Protein AF-A0A7S3C2Z6-F1 (afdb_monomer_lite)

Foldseek 3Di:
DDDDPDPDDPDDDDDPPPPPPDPPDPCNVVVVVVVLVVCQVPCCVPHAPNCCSVPPPVPPPPDDDPPLFADPDAAELVRQADLVVLHGDAALSYPDPNRRDPVRRVVRVVVSVVVSVVSVD

Radius of gyration: 22.32 Å; chains: 1; bounding box: 48×60×51 Å

Structure (mmCIF, N/CA/C/O backbone):
data_AF-A0A7S3C2Z6-F1
#
_entry.id   AF-A0A7S3C2Z6-F1
#
loop_
_atom_site.group_PDB
_atom_site.id
_atom_site.type_symbol
_atom_site.label_atom_id
_atom_site.label_alt_id
_atom_site.label_comp_id
_atom_site.label_asym_id
_atom_site.label_entity_id
_atom_site.label_seq_id
_atom_site.pdbx_PDB_ins_code
_atom_site.Cartn_x
_atom_site.Cartn_y
_atom_site.Cartn_z
_atom_site.occupancy
_atom_site.B_iso_or_equiv
_atom_site.auth_seq_id
_atom_site.auth_comp_id
_atom_site.auth_asym_id
_atom_site.auth_atom_id
_atom_site.pdbx_PDB_model_num
ATOM 1 N N . HIS A 1 1 ? -21.295 -50.196 -7.283 1.00 36.50 1 HIS A N 1
ATOM 2 C CA . HIS A 1 1 ? -19.981 -49.535 -7.203 1.00 36.50 1 HIS A CA 1
ATOM 3 C C . HIS A 1 1 ? -19.757 -48.683 -8.448 1.00 36.50 1 HIS A C 1
ATOM 5 O O . HIS A 1 1 ? -19.745 -49.221 -9.540 1.00 36.50 1 HIS A O 1
ATOM 11 N N . SER A 1 2 ? -19.615 -47.372 -8.228 1.00 37.53 2 SER A N 1
ATOM 12 C CA . SER A 1 2 ? -18.965 -46.353 -9.070 1.00 37.53 2 SER A CA 1
ATOM 13 C C . SER A 1 2 ? -19.424 -46.151 -10.525 1.00 37.53 2 SER A C 1
ATOM 15 O O . SER A 1 2 ? -18.815 -46.650 -11.465 1.00 37.53 2 SER A O 1
ATOM 17 N N . THR A 1 3 ? -20.428 -45.291 -10.718 1.00 34.47 3 THR A N 1
ATOM 18 C CA . THR A 1 3 ? -20.553 -44.458 -11.925 1.00 34.47 3 THR A CA 1
ATOM 19 C C . THR A 1 3 ? -19.855 -43.127 -11.646 1.00 34.47 3 THR A C 1
ATOM 21 O O . THR A 1 3 ? -20.385 -42.276 -10.931 1.00 34.47 3 THR A O 1
ATOM 24 N N . SER A 1 4 ? -18.636 -42.970 -12.160 1.00 37.53 4 SER A N 1
ATOM 25 C CA . SER A 1 4 ? -17.875 -41.719 -12.099 1.00 37.53 4 SER A CA 1
ATOM 26 C C . SER A 1 4 ? -18.554 -40.663 -12.975 1.00 37.53 4 SER A C 1
ATOM 28 O O . SER A 1 4 ? -18.541 -40.756 -14.201 1.00 37.53 4 SER A O 1
ATOM 30 N N . GLY A 1 5 ? -19.192 -39.681 -12.336 1.00 33.22 5 GLY A N 1
ATOM 31 C CA . GLY A 1 5 ? -19.747 -38.499 -12.985 1.00 33.22 5 GLY A CA 1
ATOM 32 C C . GLY A 1 5 ? -18.626 -37.591 -13.482 1.00 33.22 5 GLY A C 1
ATOM 33 O O . GLY A 1 5 ? -18.007 -36.860 -12.708 1.00 33.22 5 GLY A O 1
ATOM 34 N N . MET A 1 6 ? -18.372 -37.649 -14.785 1.00 31.47 6 MET A N 1
ATOM 35 C CA . MET A 1 6 ? -17.479 -36.753 -15.511 1.00 31.47 6 MET A CA 1
ATOM 36 C C . MET A 1 6 ? -18.061 -35.332 -15.451 1.00 31.47 6 MET A C 1
ATOM 38 O O . MET A 1 6 ? -19.042 -35.017 -16.120 1.00 31.47 6 MET A O 1
ATOM 42 N N . ARG A 1 7 ? -17.492 -34.478 -14.592 1.00 37.25 7 ARG A N 1
ATOM 43 C CA . ARG A 1 7 ? -17.802 -33.043 -14.546 1.00 37.25 7 ARG A CA 1
ATOM 44 C C . ARG A 1 7 ? -17.291 -32.411 -15.839 1.00 37.25 7 ARG A C 1
ATOM 46 O O . ARG A 1 7 ? -16.088 -32.279 -16.032 1.00 37.25 7 ARG A O 1
ATOM 53 N N . THR A 1 8 ? -18.209 -32.044 -16.725 1.00 35.75 8 THR A N 1
ATOM 54 C CA . THR A 1 8 ? -17.949 -31.178 -17.875 1.00 35.75 8 THR A CA 1
ATOM 55 C C . THR A 1 8 ? -17.421 -29.836 -17.378 1.00 35.75 8 THR A C 1
ATOM 57 O O . THR A 1 8 ? -18.138 -29.082 -16.722 1.00 35.75 8 THR A O 1
ATOM 60 N N . THR A 1 9 ? -16.153 -29.554 -17.663 1.00 37.44 9 THR A N 1
ATOM 61 C CA . THR A 1 9 ? -15.535 -28.246 -17.452 1.00 37.44 9 THR A CA 1
ATOM 62 C C . THR A 1 9 ? -16.196 -27.254 -18.402 1.00 37.44 9 THR A C 1
ATOM 64 O O . THR A 1 9 ? -15.910 -27.252 -19.596 1.00 37.44 9 THR A O 1
ATOM 67 N N . THR A 1 10 ? -17.108 -26.433 -17.888 1.00 33.56 10 THR A N 1
ATOM 68 C CA . THR A 1 10 ? -17.650 -25.288 -18.621 1.00 33.56 10 THR A CA 1
ATOM 69 C C . THR A 1 10 ? -16.503 -24.321 -18.901 1.00 33.56 10 THR A C 1
ATOM 71 O O . THR A 1 10 ? -16.020 -23.630 -18.005 1.00 33.56 10 THR A O 1
ATOM 74 N N . THR A 1 11 ? -16.023 -24.302 -20.139 1.00 32.44 11 THR A N 1
ATOM 75 C CA . THR A 1 11 ? -15.095 -23.293 -20.639 1.00 32.44 11 THR A CA 1
ATOM 76 C C . THR A 1 11 ? -15.856 -21.981 -20.796 1.00 32.44 11 THR A C 1
ATOM 78 O O . THR A 1 11 ? -16.651 -21.811 -21.716 1.00 32.44 11 THR A O 1
ATOM 81 N N . TYR A 1 12 ? -15.634 -21.038 -19.882 1.00 32.88 12 TYR A N 1
ATOM 82 C CA . TYR A 1 12 ? -16.026 -19.653 -20.125 1.00 32.88 12 TYR A CA 1
ATOM 83 C C . TYR A 1 12 ? -15.167 -19.111 -21.277 1.00 32.88 12 TYR A C 1
ATOM 85 O O . TYR A 1 12 ? -13.939 -19.214 -21.201 1.00 32.88 12 TYR A O 1
ATOM 93 N N . PRO A 1 13 ? -15.754 -18.547 -22.346 1.00 33.88 13 PRO A N 1
ATOM 94 C CA . PRO A 1 13 ? -14.970 -17.872 -23.366 1.00 33.88 13 PRO A CA 1
ATOM 95 C C . PRO A 1 13 ? -14.347 -16.615 -22.747 1.00 33.88 13 PRO A C 1
ATOM 97 O O . PRO A 1 13 ? -15.042 -15.646 -22.450 1.00 33.88 13 PRO A O 1
ATOM 100 N N . CYS A 1 14 ? -13.030 -16.632 -22.526 1.00 35.00 14 CYS A N 1
ATOM 101 C CA . CYS A 1 14 ? -12.277 -15.411 -22.275 1.00 35.00 14 CYS A CA 1
ATOM 102 C C . CYS A 1 14 ? -12.324 -14.568 -23.551 1.00 35.00 14 CYS A C 1
ATOM 104 O O . CYS A 1 14 ? -11.696 -14.912 -24.552 1.00 35.00 14 CYS A O 1
ATOM 106 N N . THR A 1 15 ? -13.071 -13.468 -23.518 1.00 42.09 15 THR A N 1
ATOM 107 C CA . THR A 1 15 ? -12.956 -12.394 -24.505 1.00 42.09 15 THR A CA 1
ATOM 108 C C . THR A 1 15 ? -11.475 -12.017 -24.625 1.00 42.09 15 THR A C 1
ATOM 110 O O . THR A 1 15 ? -10.824 -11.867 -23.586 1.00 42.09 15 THR A O 1
ATOM 113 N N . PRO A 1 16 ? -10.897 -11.879 -25.832 1.00 37.12 16 PRO A N 1
ATOM 114 C CA . PRO A 1 16 ? -9.534 -11.387 -25.957 1.00 37.12 16 PRO A CA 1
ATOM 115 C C . PRO A 1 16 ? -9.485 -9.984 -25.351 1.00 37.12 16 PRO A C 1
ATOM 117 O O . PRO A 1 16 ? -10.055 -9.041 -25.898 1.00 37.12 16 PRO A O 1
ATOM 120 N N . CYS A 1 17 ? -8.843 -9.850 -24.188 1.00 41.62 17 CYS A N 1
ATOM 121 C CA . CYS A 1 17 ? -8.482 -8.550 -23.654 1.00 41.62 17 CYS A CA 1
ATOM 122 C C . CYS A 1 17 ? -7.523 -7.932 -24.667 1.00 41.62 17 CYS A C 1
ATOM 124 O O . CYS A 1 17 ? -6.357 -8.322 -24.724 1.00 41.62 17 CYS A O 1
ATOM 126 N N . THR A 1 18 ? -8.007 -7.007 -25.494 1.00 41.28 18 THR A N 1
ATOM 127 C CA . THR A 1 18 ? -7.130 -6.123 -26.255 1.00 41.28 18 THR A CA 1
ATOM 128 C C . THR A 1 18 ? -6.180 -5.501 -25.239 1.00 41.28 18 THR A C 1
ATOM 130 O O . THR A 1 18 ? -6.663 -4.867 -24.295 1.00 41.28 18 THR A O 1
ATOM 133 N N . PRO A 1 19 ? -4.860 -5.707 -25.339 1.00 43.69 19 PRO A N 1
ATOM 134 C CA . PRO A 1 19 ? -3.960 -5.054 -24.420 1.00 43.69 19 PRO A CA 1
ATOM 135 C C . PRO A 1 19 ? -4.056 -3.556 -24.707 1.00 43.69 19 PRO A C 1
ATOM 137 O O . PRO A 1 19 ? -3.566 -3.070 -25.725 1.00 43.69 19 PRO A O 1
ATOM 140 N N . LEU A 1 20 ? -4.729 -2.827 -23.817 1.00 41.78 20 LEU A N 1
ATOM 141 C CA . LEU A 1 20 ? -4.642 -1.376 -23.718 1.00 41.78 20 LEU A CA 1
ATOM 142 C C . LEU A 1 20 ? -3.242 -1.045 -23.191 1.00 41.78 20 LEU A C 1
ATOM 144 O O . LEU A 1 20 ? -3.081 -0.578 -22.067 1.00 41.78 20 LEU A O 1
ATOM 148 N N . TYR A 1 21 ? -2.205 -1.339 -23.977 1.00 42.94 21 TYR A N 1
ATOM 149 C CA . TYR A 1 21 ? -0.943 -0.656 -23.770 1.00 42.94 21 TYR A CA 1
ATOM 150 C C . TYR A 1 21 ? -1.191 0.799 -24.165 1.00 42.94 21 TYR A C 1
ATOM 152 O O . TYR A 1 21 ? -1.628 1.048 -25.295 1.00 42.94 21 TYR A O 1
ATOM 160 N N . PRO A 1 22 ? -0.962 1.769 -23.263 1.00 48.28 22 PRO A N 1
ATOM 161 C CA . PRO A 1 22 ? -0.909 3.154 -23.691 1.00 48.28 22 PRO A CA 1
ATOM 162 C C . PRO A 1 22 ? 0.142 3.277 -24.808 1.00 48.28 22 PRO A C 1
ATOM 164 O O . PRO A 1 22 ? 1.095 2.486 -24.837 1.00 48.28 22 PRO A O 1
ATOM 167 N N . PRO A 1 23 ? -0.013 4.232 -25.743 1.00 48.22 23 PRO A N 1
ATOM 168 C CA . PRO A 1 23 ? 1.017 4.495 -26.741 1.00 48.22 23 PRO A CA 1
ATOM 169 C C . PRO A 1 23 ? 2.368 4.640 -26.036 1.00 48.22 23 PRO A C 1
ATOM 171 O O . PRO A 1 23 ? 2.457 5.307 -25.005 1.00 48.22 23 PRO A O 1
ATOM 174 N N . VAL A 1 24 ? 3.395 3.964 -26.563 1.00 60.09 24 VAL A N 1
ATOM 175 C CA . VAL A 1 24 ? 4.746 3.972 -25.990 1.00 60.09 24 VAL A CA 1
ATOM 176 C C . VAL A 1 24 ? 5.178 5.428 -25.827 1.00 60.09 24 VAL A C 1
ATOM 178 O O . VAL A 1 24 ? 5.346 6.132 -26.822 1.00 60.09 24 VAL A O 1
ATOM 181 N N . ASP A 1 25 ? 5.319 5.891 -24.581 1.00 58.94 25 ASP A N 1
ATOM 182 C CA . ASP A 1 25 ? 5.820 7.237 -24.313 1.00 58.94 25 ASP A CA 1
ATOM 183 C C . ASP A 1 25 ? 7.228 7.329 -24.926 1.00 58.94 25 ASP A C 1
ATOM 185 O O . ASP A 1 25 ? 8.100 6.538 -24.548 1.00 58.94 25 ASP A O 1
ATOM 189 N N . PRO A 1 26 ? 7.495 8.265 -25.853 1.00 59.22 26 PRO A N 1
ATOM 190 C CA . PRO A 1 26 ? 8.817 8.421 -26.459 1.00 59.22 26 PRO A CA 1
ATOM 191 C C . PRO A 1 26 ? 9.911 8.760 -25.432 1.00 59.22 26 PRO A C 1
ATOM 193 O O . PRO A 1 26 ? 11.097 8.618 -25.723 1.00 59.22 26 PRO A O 1
ATOM 196 N N . ARG A 1 27 ? 9.537 9.172 -24.213 1.00 59.09 27 ARG A N 1
ATOM 197 C CA . ARG A 1 27 ? 10.439 9.385 -23.069 1.00 59.09 27 ARG A CA 1
ATOM 198 C C . ARG A 1 27 ? 10.685 8.117 -22.250 1.00 59.09 27 ARG A C 1
ATOM 200 O O . ARG A 1 27 ? 11.604 8.102 -21.435 1.00 59.09 27 ARG A O 1
ATOM 207 N N . GLY A 1 28 ? 9.901 7.059 -22.456 1.00 60.88 28 GLY A N 1
ATOM 208 C CA . GLY A 1 28 ? 10.027 5.771 -21.770 1.00 60.88 28 GLY A CA 1
ATOM 209 C C . GLY A 1 28 ? 11.449 5.190 -21.794 1.00 60.88 28 GLY A C 1
ATOM 210 O O . GLY A 1 28 ? 11.943 4.807 -20.733 1.00 60.88 28 GLY A O 1
ATOM 211 N N . PRO A 1 29 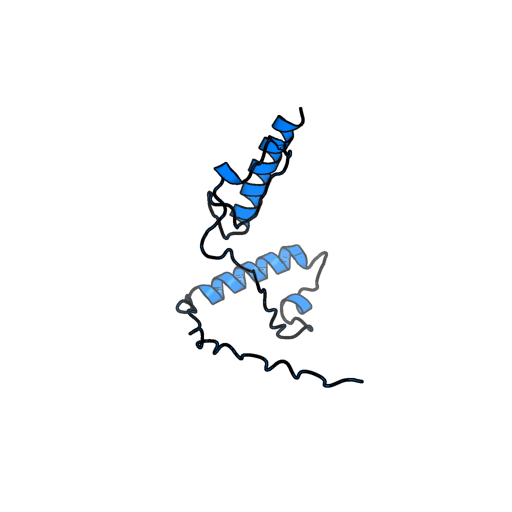? 12.164 5.202 -22.938 1.00 63.81 29 PRO A N 1
ATOM 212 C CA . PRO A 1 29 ? 13.555 4.748 -23.006 1.00 63.81 29 PRO A CA 1
ATOM 213 C C . PRO A 1 29 ? 14.516 5.581 -22.143 1.00 63.81 29 PRO A C 1
ATOM 215 O O . PRO A 1 29 ? 15.415 5.029 -21.514 1.00 63.81 29 PRO A O 1
ATOM 218 N N . LEU A 1 30 ? 14.311 6.902 -22.070 1.00 69.31 30 LEU A N 1
ATOM 219 C CA . LEU A 1 30 ? 15.143 7.811 -21.270 1.00 69.31 30 LEU A CA 1
ATOM 220 C C . LEU A 1 30 ? 14.872 7.653 -19.769 1.00 69.31 30 LEU A C 1
ATOM 222 O O . LEU A 1 30 ? 15.801 7.659 -18.962 1.00 69.31 30 LEU A O 1
ATOM 226 N N . TYR A 1 31 ? 13.605 7.469 -19.397 1.00 71.94 31 TYR A N 1
ATOM 227 C CA . TYR A 1 31 ? 13.207 7.217 -18.016 1.00 71.94 31 TYR A CA 1
ATOM 228 C C . TYR A 1 31 ? 13.755 5.880 -17.511 1.00 71.94 31 TYR A C 1
ATOM 230 O O . TYR A 1 31 ? 14.367 5.828 -16.445 1.00 71.94 31 TYR A O 1
ATOM 238 N N . LEU A 1 32 ? 13.618 4.814 -18.305 1.00 71.69 32 LEU A N 1
ATOM 239 C CA . LEU A 1 32 ? 14.151 3.500 -17.958 1.00 71.69 32 LEU A CA 1
ATOM 240 C C . LEU A 1 32 ? 15.676 3.537 -17.795 1.00 71.69 32 LEU A C 1
ATOM 242 O O . LEU A 1 32 ? 16.192 3.005 -16.817 1.00 71.69 32 LEU A O 1
ATOM 246 N N . ALA A 1 33 ? 16.392 4.216 -18.696 1.00 75.88 33 ALA A N 1
ATOM 247 C CA . ALA A 1 33 ? 17.840 4.384 -18.583 1.00 75.88 33 ALA A CA 1
ATOM 248 C C . ALA A 1 33 ? 18.245 5.128 -17.296 1.00 75.88 33 ALA A C 1
ATOM 250 O O . ALA A 1 33 ? 19.204 4.736 -16.630 1.00 75.88 33 ALA A O 1
ATOM 251 N N . SER A 1 34 ? 17.493 6.164 -16.908 1.00 78.44 34 SER A N 1
ATOM 252 C CA . SER A 1 34 ? 17.726 6.897 -15.659 1.00 78.44 34 SER A CA 1
ATOM 253 C C . SER A 1 34 ? 17.488 6.023 -14.425 1.00 78.44 34 SER A C 1
ATOM 255 O O . SER A 1 34 ? 18.344 5.966 -13.541 1.00 78.44 34 SER A O 1
ATOM 257 N N . VAL A 1 35 ? 16.372 5.289 -14.383 1.00 77.25 35 VAL A N 1
ATOM 258 C CA . VAL A 1 35 ? 16.048 4.377 -13.276 1.00 77.25 35 VAL A CA 1
ATOM 259 C C . VAL A 1 35 ? 17.096 3.270 -13.156 1.00 77.25 35 VAL A C 1
ATOM 261 O O . VAL A 1 35 ? 17.570 3.005 -12.053 1.00 77.25 35 VAL A O 1
ATOM 264 N N . LEU A 1 36 ? 17.513 2.672 -14.277 1.00 78.50 36 LEU A N 1
ATOM 265 C CA . LEU A 1 36 ? 18.557 1.646 -14.296 1.00 78.50 36 LEU A CA 1
ATOM 266 C C . LEU A 1 36 ? 19.902 2.192 -13.814 1.00 78.50 36 LEU A C 1
ATOM 268 O O . LEU A 1 36 ? 20.569 1.529 -13.030 1.00 78.50 36 LEU A O 1
ATOM 272 N N . SER A 1 37 ? 20.281 3.411 -14.207 1.00 80.50 37 SER A N 1
ATOM 273 C CA . SER A 1 37 ? 21.518 4.041 -13.731 1.00 80.50 37 SER A CA 1
ATOM 274 C C . SER A 1 37 ? 21.508 4.271 -12.215 1.00 80.50 37 SER A C 1
ATOM 276 O O . SER A 1 37 ? 22.505 4.004 -11.541 1.00 80.50 37 SER A O 1
ATOM 278 N N . VAL A 1 38 ? 20.380 4.723 -11.658 1.00 84.56 38 VAL A N 1
ATOM 279 C CA . VAL A 1 38 ? 20.240 4.925 -10.207 1.00 84.56 38 VAL A CA 1
ATOM 280 C C . VAL A 1 38 ? 20.240 3.590 -9.464 1.00 84.56 38 VAL A C 1
ATOM 282 O O . VAL A 1 38 ? 20.920 3.460 -8.443 1.00 84.56 38 VAL A O 1
ATOM 285 N N . ALA A 1 39 ? 19.514 2.593 -9.973 1.00 78.75 39 ALA A N 1
ATOM 286 C CA . ALA A 1 39 ? 19.510 1.244 -9.421 1.00 78.75 39 ALA A CA 1
ATOM 287 C C . ALA A 1 39 ? 20.919 0.639 -9.446 1.00 78.75 39 ALA A C 1
ATOM 289 O O . ALA A 1 39 ? 21.357 0.078 -8.444 1.00 78.75 39 ALA A O 1
ATOM 290 N N . GLU A 1 40 ? 21.670 0.848 -10.531 1.00 82.56 40 GLU A N 1
ATOM 291 C CA . GLU A 1 40 ? 23.049 0.391 -10.640 1.00 82.56 40 GLU A CA 1
ATOM 292 C C . GLU A 1 40 ? 23.932 0.991 -9.548 1.00 82.56 40 GLU A C 1
ATOM 294 O O . GLU A 1 40 ? 24.597 0.254 -8.821 1.00 82.56 40 GLU A O 1
ATOM 299 N N . ALA A 1 41 ? 23.881 2.309 -9.365 1.00 84.12 41 ALA A N 1
ATOM 300 C CA . ALA A 1 41 ? 24.680 2.996 -8.355 1.00 84.12 41 ALA A CA 1
ATOM 301 C C . ALA A 1 41 ? 24.337 2.569 -6.915 1.00 84.12 41 ALA A C 1
ATOM 303 O O . ALA A 1 41 ? 25.204 2.580 -6.041 1.00 84.12 41 ALA A O 1
ATOM 304 N N . ARG A 1 42 ? 23.073 2.215 -6.648 1.00 84.06 42 ARG A N 1
ATOM 305 C CA . ARG A 1 42 ? 22.580 1.908 -5.296 1.00 84.06 42 ARG A CA 1
ATOM 306 C C . ARG A 1 42 ? 22.682 0.433 -4.931 1.00 84.06 42 ARG A C 1
ATOM 308 O O . ARG A 1 42 ? 23.017 0.123 -3.793 1.00 84.06 42 ARG A O 1
ATOM 315 N N . LEU A 1 43 ? 22.380 -0.457 -5.871 1.00 81.25 43 LEU A N 1
ATOM 316 C CA . LEU A 1 43 ? 22.256 -1.892 -5.620 1.00 81.25 43 LEU A CA 1
ATOM 317 C C . LEU A 1 43 ? 23.543 -2.650 -5.961 1.00 81.25 43 LEU A C 1
ATOM 319 O O . LEU A 1 43 ? 23.811 -3.683 -5.341 1.00 81.25 43 LEU A O 1
ATOM 323 N N . SER A 1 44 ? 24.371 -2.124 -6.882 1.00 79.62 44 SER A N 1
ATOM 324 C CA . SER A 1 44 ? 25.596 -2.818 -7.306 1.00 79.62 44 SER A CA 1
ATOM 325 C C . SER A 1 44 ? 26.606 -3.107 -6.206 1.00 79.62 44 SER A C 1
ATOM 327 O O . SER A 1 44 ? 27.145 -4.212 -6.167 1.00 79.62 44 SER A O 1
ATOM 329 N N . PRO A 1 45 ? 26.890 -2.154 -5.301 1.00 79.56 45 PRO A N 1
ATOM 330 C CA . PRO A 1 45 ? 27.952 -2.345 -4.321 1.00 79.56 45 PRO A CA 1
ATOM 331 C C . PRO A 1 45 ? 27.647 -3.414 -3.268 1.00 79.56 45 PRO A C 1
ATOM 333 O O . PRO A 1 45 ? 28.557 -3.812 -2.548 1.00 79.56 45 PRO A O 1
ATOM 336 N N . GLN A 1 46 ? 26.385 -3.836 -3.127 1.00 75.25 46 GLN A N 1
ATOM 337 C CA . GLN A 1 46 ? 25.964 -4.675 -2.005 1.00 75.25 46 GLN A CA 1
ATOM 338 C C . GLN A 1 46 ? 25.205 -5.933 -2.424 1.00 75.25 46 GLN A C 1
ATOM 340 O O . GLN A 1 46 ? 25.380 -6.958 -1.770 1.00 75.25 46 GLN A O 1
ATOM 345 N N . TRP A 1 47 ? 24.358 -5.890 -3.460 1.00 75.50 47 TRP A N 1
ATOM 346 C CA . TRP A 1 47 ? 23.322 -6.920 -3.638 1.00 75.50 47 TRP A CA 1
ATOM 347 C C . TRP A 1 47 ? 23.330 -7.633 -4.996 1.00 75.50 47 TRP A C 1
ATOM 349 O O . TRP A 1 47 ? 22.874 -8.770 -5.075 1.00 75.50 47 TRP A O 1
ATOM 359 N N . ILE A 1 48 ? 23.827 -7.015 -6.069 1.00 77.44 48 ILE A N 1
ATOM 360 C CA . ILE A 1 48 ? 23.718 -7.561 -7.435 1.00 77.44 48 ILE A CA 1
ATOM 361 C C . ILE A 1 48 ? 24.801 -6.953 -8.328 1.00 77.44 48 ILE A C 1
ATOM 363 O O . ILE A 1 48 ? 24.995 -5.758 -8.276 1.00 77.44 48 ILE A O 1
ATOM 367 N N . SER A 1 49 ? 25.531 -7.698 -9.161 1.00 82.31 49 SER A N 1
ATOM 368 C CA . SER A 1 49 ? 26.565 -7.057 -9.999 1.00 82.31 49 SER A CA 1
ATOM 369 C C . SER A 1 49 ? 25.953 -6.144 -11.075 1.00 82.31 49 SER A C 1
ATOM 371 O O . SER A 1 49 ? 24.874 -6.423 -11.602 1.00 82.31 49 SER A O 1
ATOM 373 N N . ALA A 1 50 ? 26.666 -5.078 -11.458 1.00 78.44 50 ALA A N 1
ATOM 374 C CA . ALA A 1 50 ? 26.262 -4.202 -12.565 1.00 78.44 50 ALA A CA 1
ATOM 375 C C . ALA A 1 50 ? 26.062 -4.983 -13.877 1.00 78.44 50 ALA A C 1
ATOM 377 O O . ALA A 1 50 ? 25.144 -4.708 -14.646 1.00 78.44 50 ALA A O 1
ATOM 378 N N . GLU A 1 51 ? 26.890 -6.006 -14.102 1.00 79.31 51 GLU A N 1
ATOM 379 C CA . GLU A 1 51 ? 26.750 -6.941 -15.219 1.00 79.31 51 GLU A CA 1
ATOM 380 C C . GLU A 1 51 ? 25.421 -7.707 -15.160 1.00 79.31 51 GLU A C 1
ATOM 382 O O . GLU A 1 51 ? 24.685 -7.701 -16.141 1.00 79.31 51 GLU A O 1
ATOM 387 N N . HIS A 1 52 ? 25.048 -8.265 -14.001 1.00 75.12 52 HIS A N 1
ATOM 388 C CA . HIS A 1 52 ? 23.756 -8.937 -13.828 1.00 75.12 52 HIS A CA 1
ATOM 389 C C . HIS A 1 52 ? 22.556 -7.980 -13.909 1.00 75.12 52 HIS A C 1
A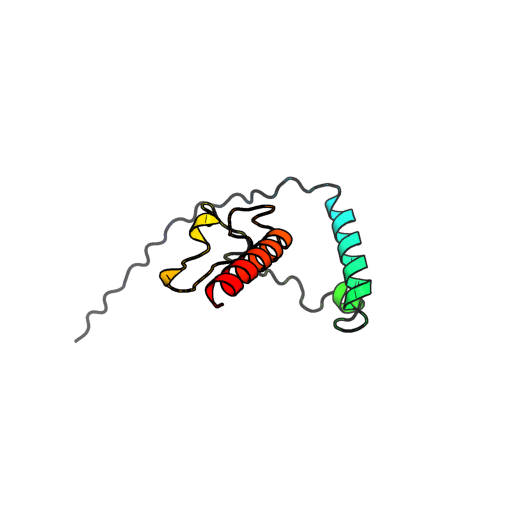TOM 391 O O . HIS A 1 52 ? 21.464 -8.419 -14.257 1.00 75.12 52 HIS A O 1
ATOM 397 N N . MET A 1 53 ? 22.721 -6.684 -13.625 1.00 72.44 53 MET A N 1
ATOM 398 C CA . MET A 1 53 ? 21.654 -5.696 -13.839 1.00 72.44 53 MET A CA 1
ATOM 399 C C . MET A 1 53 ? 21.483 -5.296 -15.306 1.00 72.44 53 MET A C 1
ATOM 401 O O . MET A 1 53 ? 20.356 -5.082 -15.746 1.00 72.44 53 MET A O 1
ATOM 405 N N . ARG A 1 54 ? 22.576 -5.205 -16.073 1.00 74.69 54 ARG A N 1
ATOM 406 C CA . ARG A 1 54 ? 22.538 -4.860 -17.507 1.00 74.69 54 ARG A CA 1
ATOM 407 C C . ARG A 1 54 ? 22.190 -6.054 -18.394 1.00 74.69 54 ARG A C 1
ATOM 409 O O . ARG A 1 54 ? 21.575 -5.878 -19.441 1.00 74.69 54 ARG A O 1
ATOM 416 N N . ALA A 1 55 ? 22.586 -7.251 -17.973 1.00 73.31 55 ALA A N 1
ATOM 417 C CA . ALA A 1 55 ? 22.382 -8.510 -18.672 1.00 73.31 55 ALA A CA 1
ATOM 418 C C . ALA A 1 55 ? 21.939 -9.597 -17.672 1.00 73.31 55 ALA A C 1
ATOM 420 O O . ALA A 1 55 ? 22.721 -10.482 -17.319 1.00 73.31 55 ALA A O 1
ATOM 421 N N . PRO A 1 56 ? 20.691 -9.532 -17.175 1.00 66.19 56 PRO A N 1
ATOM 422 C CA . PRO A 1 56 ? 20.183 -10.510 -16.223 1.00 66.19 56 PRO A CA 1
ATOM 423 C C . PRO A 1 56 ? 20.221 -11.925 -16.809 1.00 66.19 56 PRO A C 1
ATOM 425 O O . PRO A 1 56 ? 19.548 -12.230 -17.796 1.00 66.19 56 PRO A O 1
ATOM 428 N N . SER A 1 57 ? 20.979 -12.813 -16.159 1.00 63.38 57 SER A N 1
ATOM 429 C CA . SER A 1 57 ? 21.116 -14.235 -16.521 1.00 63.38 57 SER A CA 1
ATOM 430 C C . SER A 1 57 ? 19.814 -15.022 -16.358 1.00 63.38 57 SER A C 1
ATOM 432 O O . SER A 1 57 ? 19.680 -16.136 -16.857 1.00 63.38 57 SER A O 1
ATOM 434 N N . TRP A 1 58 ? 18.825 -14.418 -15.703 1.00 62.78 58 TRP A N 1
ATOM 435 C CA . TRP A 1 58 ? 17.493 -14.973 -15.533 1.00 62.78 58 TRP A CA 1
ATOM 436 C C . TRP A 1 58 ? 16.656 -14.869 -16.825 1.00 62.78 58 TRP A C 1
ATOM 438 O O . TRP A 1 58 ? 15.616 -15.496 -16.921 1.00 62.78 58 TRP A O 1
ATOM 448 N N . GLY A 1 59 ? 17.082 -14.169 -17.881 1.00 58.62 59 GLY A N 1
ATOM 449 C CA . GLY A 1 59 ? 16.299 -14.085 -19.127 1.00 58.62 59 GLY A CA 1
ATOM 450 C C . GLY A 1 59 ? 14.938 -13.385 -18.939 1.00 58.62 59 GLY A C 1
ATOM 451 O O . GLY A 1 59 ? 14.653 -12.862 -17.857 1.00 58.62 59 GLY A O 1
ATOM 452 N N . PRO A 1 60 ? 14.069 -13.330 -19.968 1.00 55.59 60 PRO A N 1
ATOM 453 C CA . PRO A 1 60 ? 12.763 -12.691 -19.846 1.00 55.59 60 PRO A CA 1
ATOM 454 C C . PRO A 1 60 ? 11.845 -13.552 -18.967 1.00 55.59 60 PRO A C 1
ATOM 456 O O . PRO A 1 60 ? 11.081 -14.382 -19.457 1.00 55.59 60 PRO A O 1
ATOM 459 N N . HIS A 1 61 ? 11.905 -13.357 -17.650 1.00 58.72 61 HIS A N 1
ATOM 460 C CA . HIS A 1 61 ? 10.877 -13.854 -16.747 1.00 58.72 61 HIS A CA 1
ATOM 461 C C . HIS A 1 61 ? 9.610 -13.045 -17.012 1.00 58.72 61 HIS A C 1
ATOM 463 O O . HIS A 1 61 ? 9.416 -11.953 -16.478 1.00 58.72 61 HIS A O 1
ATOM 469 N N . LEU A 1 62 ? 8.739 -13.588 -17.861 1.00 62.06 62 LEU A N 1
ATOM 470 C CA . LEU A 1 62 ? 7.337 -13.196 -17.910 1.00 62.06 62 LEU A CA 1
ATOM 471 C C . LEU A 1 62 ? 6.719 -13.535 -16.552 1.00 62.06 62 LEU A C 1
ATOM 473 O O . LEU A 1 62 ? 6.189 -14.621 -16.334 1.00 62.06 62 LEU A O 1
ATOM 477 N N . HIS A 1 63 ? 6.834 -12.601 -15.614 1.00 66.50 63 HIS A N 1
ATOM 478 C CA . HIS A 1 63 ? 6.201 -12.716 -14.317 1.00 66.50 63 HIS A CA 1
ATOM 479 C C . HIS A 1 63 ? 4.802 -12.117 -14.410 1.00 66.50 63 HIS A C 1
ATOM 481 O O . HIS A 1 63 ? 4.619 -10.903 -14.528 1.00 66.50 63 HIS A O 1
ATOM 487 N N . ARG A 1 64 ? 3.791 -12.987 -14.396 1.00 77.31 64 ARG A N 1
ATOM 488 C CA . ARG A 1 64 ? 2.394 -12.562 -14.390 1.00 77.31 64 ARG A CA 1
ATOM 489 C C . ARG A 1 64 ? 1.960 -12.288 -12.957 1.00 77.31 64 ARG A C 1
ATOM 491 O O . ARG A 1 64 ? 1.668 -13.205 -12.197 1.00 77.31 64 ARG A O 1
ATOM 498 N N . TRP A 1 65 ? 1.853 -11.015 -12.615 1.00 82.12 65 TRP A N 1
ATOM 499 C CA . TRP A 1 65 ? 1.270 -10.575 -11.355 1.00 82.12 65 TRP A CA 1
ATOM 500 C C . TRP A 1 65 ? -0.256 -10.518 -11.491 1.00 82.12 65 TRP A C 1
ATOM 502 O O . TRP A 1 65 ? -0.795 -9.605 -12.112 1.00 82.12 65 TRP A O 1
ATOM 512 N N . GLY A 1 66 ? -0.958 -11.511 -10.936 1.00 83.56 66 GLY A N 1
ATOM 513 C CA . GLY A 1 66 ? -2.424 -11.603 -11.025 1.00 83.56 66 GLY A CA 1
ATOM 514 C C . GLY A 1 66 ? -3.183 -10.454 -10.345 1.00 83.56 66 GLY A C 1
ATOM 515 O O . GLY A 1 66 ? -4.325 -10.199 -10.704 1.00 83.56 66 GLY A O 1
ATOM 516 N N . GLY A 1 67 ? -2.535 -9.750 -9.412 1.00 83.88 67 GLY A N 1
ATOM 517 C CA . GLY A 1 67 ? -3.060 -8.577 -8.708 1.00 83.88 67 GLY A CA 1
ATOM 518 C C . GLY A 1 67 ? -2.005 -7.481 -8.573 1.00 83.88 67 GLY A C 1
ATOM 519 O O . GLY A 1 67 ? -1.788 -6.982 -7.479 1.00 83.88 67 GLY A O 1
ATOM 520 N N . ALA A 1 68 ? -1.289 -7.171 -9.662 1.00 86.12 68 ALA A N 1
ATOM 521 C CA . ALA A 1 68 ? -0.255 -6.124 -9.654 1.00 86.12 68 ALA A CA 1
ATOM 522 C C . ALA A 1 68 ? -0.808 -4.716 -9.422 1.00 86.12 68 ALA A C 1
ATOM 524 O O . ALA A 1 68 ? -0.066 -3.839 -8.997 1.00 86.12 68 ALA A O 1
ATOM 525 N N . PHE A 1 69 ? -2.078 -4.504 -9.758 1.00 86.19 69 PHE A N 1
ATOM 526 C CA . PHE A 1 69 ? -2.733 -3.215 -9.653 1.00 86.19 69 PHE A CA 1
ATOM 527 C C . PHE A 1 69 ? -4.094 -3.403 -8.993 1.00 86.19 69 PHE A C 1
ATOM 529 O O . PHE A 1 69 ? -4.753 -4.421 -9.251 1.00 86.19 69 PHE A O 1
ATOM 536 N N . PRO A 1 70 ? -4.530 -2.441 -8.170 1.00 86.50 70 PRO A N 1
ATOM 537 C CA . PRO A 1 70 ? -5.874 -2.459 -7.629 1.00 86.50 70 PRO A CA 1
ATOM 538 C C . PRO A 1 70 ? -6.902 -2.456 -8.765 1.00 86.50 70 PRO A C 1
ATOM 540 O O . PRO A 1 70 ? -6.769 -1.736 -9.756 1.00 86.50 70 PRO A O 1
ATOM 543 N N . GLY A 1 71 ? -7.915 -3.313 -8.631 1.00 83.12 71 GLY A N 1
ATOM 544 C CA . GLY A 1 71 ? -9.043 -3.362 -9.557 1.00 83.12 71 GLY A CA 1
ATOM 545 C C . GLY A 1 71 ? -10.012 -2.193 -9.357 1.00 83.12 71 GLY A C 1
ATOM 546 O O . GLY A 1 71 ? -9.788 -1.296 -8.548 1.00 83.12 71 GLY A O 1
ATOM 547 N N . SER A 1 72 ? -11.132 -2.221 -10.079 1.00 77.31 72 SER A N 1
ATOM 548 C CA . SER A 1 72 ? -12.247 -1.299 -9.836 1.00 77.31 72 SER A CA 1
ATOM 549 C C . SER A 1 72 ? -12.877 -1.556 -8.462 1.00 77.31 72 SER A C 1
ATOM 551 O O . SER A 1 72 ? -13.179 -2.709 -8.154 1.00 77.31 72 SER A O 1
ATOM 553 N N . GLY A 1 73 ? -13.139 -0.498 -7.690 1.00 84.38 73 GLY A N 1
ATOM 554 C CA . GLY A 1 73 ? -13.704 -0.597 -6.338 1.00 84.38 73 GLY A CA 1
ATOM 555 C C . GLY A 1 73 ? -12.612 -0.682 -5.278 1.00 84.38 73 GLY A C 1
ATOM 556 O O . GLY A 1 73 ? -12.444 -1.711 -4.626 1.00 84.38 73 GLY A O 1
ATOM 557 N N . MET A 1 74 ? -11.837 0.391 -5.164 1.00 91.19 74 MET A N 1
ATOM 558 C CA . MET A 1 74 ? -10.788 0.518 -4.162 1.00 91.19 74 MET A CA 1
ATOM 559 C C . MET A 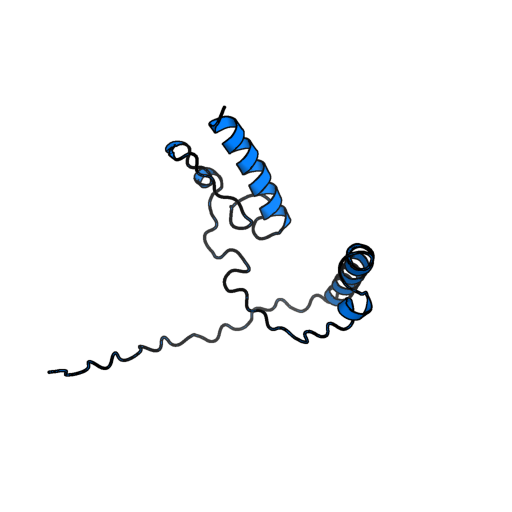1 74 ? -11.421 0.659 -2.765 1.00 91.19 74 MET A C 1
ATOM 561 O O . MET A 1 74 ? -12.608 0.956 -2.625 1.00 91.19 74 MET A O 1
ATOM 565 N N . LEU A 1 75 ? -10.655 0.360 -1.716 1.00 94.19 75 LEU A N 1
ATOM 566 C CA . LEU A 1 75 ? -11.173 0.396 -0.348 1.00 94.19 75 LEU A CA 1
ATOM 567 C C . LEU A 1 75 ? -11.256 1.844 0.135 1.00 94.19 75 LEU A C 1
ATOM 569 O O . LEU A 1 75 ? -10.216 2.467 0.316 1.00 94.19 75 LEU A O 1
ATOM 573 N N . ASP A 1 76 ? -12.460 2.350 0.392 1.00 92.19 76 ASP A N 1
ATOM 574 C CA . ASP A 1 76 ? -12.662 3.667 1.007 1.00 92.19 76 ASP A CA 1
ATOM 575 C C . ASP A 1 76 ? -11.862 3.788 2.321 1.00 92.19 76 ASP A C 1
ATOM 577 O O . ASP A 1 76 ? -11.928 2.904 3.184 1.00 92.19 76 ASP A O 1
ATOM 581 N N . GLU A 1 77 ? -11.098 4.874 2.484 1.00 91.00 77 GLU A N 1
ATOM 582 C CA . GLU A 1 77 ? -10.245 5.103 3.660 1.00 91.00 77 GLU A CA 1
ATOM 583 C C . GLU A 1 77 ? -11.035 5.067 4.979 1.00 91.00 77 GLU A C 1
ATOM 585 O O . GLU A 1 77 ? -10.531 4.578 5.992 1.00 91.00 77 GLU A O 1
ATOM 590 N N . SER A 1 78 ? -12.301 5.498 4.979 1.00 90.44 78 SER A N 1
ATOM 591 C CA . SER A 1 78 ? -13.167 5.451 6.165 1.00 90.44 78 SER A CA 1
ATOM 592 C C . SER A 1 78 ? -13.518 4.025 6.604 1.00 90.44 78 SER A C 1
ATOM 594 O O . SER A 1 78 ? -13.845 3.803 7.771 1.00 90.44 78 SER A O 1
ATOM 596 N N . LEU A 1 79 ? -13.413 3.052 5.694 1.00 93.31 79 LEU A N 1
ATOM 597 C CA . LEU A 1 79 ? -13.634 1.628 5.947 1.00 93.31 79 LEU A CA 1
ATOM 598 C C . LEU A 1 79 ? -12.325 0.864 6.190 1.00 93.31 79 LEU A C 1
ATOM 600 O O . LEU A 1 79 ? -12.356 -0.312 6.558 1.00 93.31 79 LEU A O 1
ATOM 604 N N . ALA A 1 80 ? 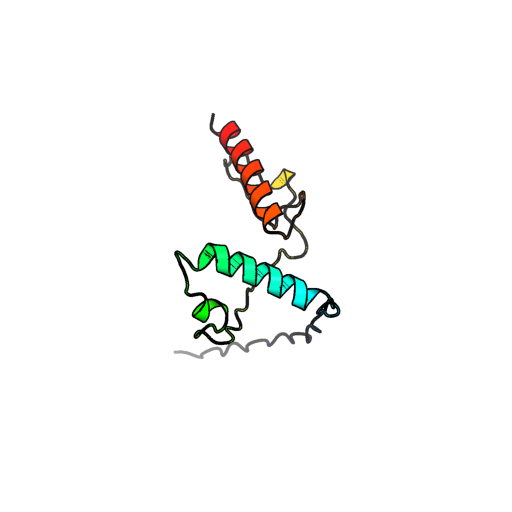-11.172 1.517 6.015 1.00 93.88 80 ALA A N 1
ATOM 605 C CA . ALA A 1 80 ? -9.860 0.900 6.168 1.00 93.88 80 ALA A CA 1
ATOM 606 C C . ALA A 1 80 ? -9.516 0.554 7.625 1.00 93.88 80 ALA A C 1
ATOM 608 O O . ALA A 1 80 ? -8.582 -0.207 7.868 1.00 93.88 80 ALA A O 1
ATOM 609 N N . PHE A 1 81 ? -10.275 1.053 8.604 1.00 94.69 81 PHE A N 1
ATOM 610 C CA . PHE A 1 81 ? -10.093 0.722 10.013 1.00 94.69 81 PHE A CA 1
ATOM 611 C C . PHE A 1 81 ? -11.385 0.197 10.639 1.00 94.69 81 PHE A C 1
ATOM 613 O O . PHE A 1 81 ? -12.436 0.826 10.552 1.00 94.69 81 PHE A O 1
ATOM 620 N N . VAL A 1 82 ? -11.291 -0.948 11.321 1.00 94.38 82 VAL A N 1
ATOM 621 C CA . VAL A 1 82 ? -12.385 -1.578 12.068 1.00 94.38 82 VAL A CA 1
ATOM 622 C C . VAL A 1 82 ? -12.047 -1.531 13.565 1.00 94.38 82 VAL A C 1
ATOM 624 O O . VAL A 1 82 ? -11.388 -2.445 14.079 1.00 94.38 82 VAL A O 1
ATOM 627 N N . PRO A 1 83 ? -12.491 -0.491 14.304 1.00 90.88 83 PRO A N 1
ATOM 628 C CA . PRO A 1 83 ? -12.061 -0.263 15.685 1.00 90.88 83 PRO A CA 1
ATOM 629 C C . PRO A 1 83 ? -12.451 -1.388 16.645 1.00 90.88 83 PRO A C 1
ATOM 631 O O . PRO A 1 83 ? -11.663 -1.769 17.508 1.00 90.88 83 PRO A O 1
ATOM 634 N N . SER A 1 84 ? -13.648 -1.958 16.473 1.00 92.44 84 SER A N 1
ATOM 635 C CA . SER A 1 84 ? -14.168 -3.037 17.323 1.00 92.44 84 SER A CA 1
ATOM 636 C C . SER A 1 84 ? -13.307 -4.300 17.272 1.00 92.44 84 SER A C 1
ATOM 638 O O . SER A 1 84 ? -13.198 -5.005 18.272 1.00 92.44 84 SER A O 1
ATOM 640 N N . ALA A 1 85 ? -12.672 -4.563 16.128 1.00 92.44 85 ALA A N 1
ATOM 641 C CA . ALA A 1 85 ? -11.782 -5.700 15.923 1.00 92.44 85 ALA A CA 1
ATOM 642 C C . ALA A 1 85 ? -10.297 -5.345 16.100 1.00 92.44 85 ALA A C 1
ATOM 644 O O . ALA A 1 85 ? -9.466 -6.248 16.128 1.00 92.44 85 ALA A O 1
ATOM 645 N N . ARG A 1 86 ? -9.952 -4.052 16.208 1.00 91.69 86 ARG A N 1
ATOM 646 C CA . ARG A 1 86 ? -8.565 -3.549 16.168 1.00 91.69 86 ARG A CA 1
ATOM 647 C C . ARG A 1 86 ? -7.811 -4.022 14.918 1.00 91.69 86 ARG A C 1
ATOM 649 O O . ARG A 1 86 ? -6.621 -4.320 14.972 1.00 91.69 86 ARG A O 1
ATOM 656 N N . VAL A 1 87 ? -8.521 -4.093 13.794 1.00 94.12 87 VAL A N 1
ATOM 657 C CA . VAL A 1 87 ? -7.981 -4.493 12.490 1.00 94.12 87 VAL A CA 1
ATOM 658 C C . VAL A 1 87 ? -7.971 -3.279 11.578 1.00 94.12 87 VAL A C 1
ATOM 660 O O . VAL A 1 87 ? -8.948 -2.533 11.530 1.00 94.12 87 VAL A O 1
ATOM 663 N N . ALA A 1 88 ? -6.878 -3.098 10.845 1.00 95.12 88 ALA A N 1
ATOM 664 C CA . ALA A 1 88 ? -6.751 -2.073 9.823 1.00 95.12 88 ALA A CA 1
ATOM 665 C C . ALA A 1 88 ? -6.206 -2.674 8.521 1.00 95.12 88 ALA A C 1
ATOM 667 O O . ALA A 1 88 ? -5.458 -3.653 8.551 1.00 95.12 88 ALA A O 1
ATOM 668 N N . PHE A 1 89 ? -6.564 -2.065 7.398 1.00 95.50 89 PHE A N 1
ATOM 669 C CA . PHE A 1 89 ? -6.121 -2.419 6.057 1.00 95.50 89 PHE A CA 1
ATOM 670 C C . PHE A 1 89 ? -5.302 -1.264 5.482 1.00 95.50 89 PHE A C 1
ATOM 672 O O . PHE A 1 89 ? -5.714 -0.111 5.544 1.00 95.50 89 PHE A O 1
ATOM 679 N N . CYS A 1 90 ? -4.150 -1.576 4.895 1.00 95.88 90 CYS A N 1
ATOM 680 C CA . CYS A 1 90 ? -3.310 -0.605 4.203 1.00 95.88 90 CYS A CA 1
ATOM 681 C C . CYS A 1 90 ? -2.760 -1.202 2.911 1.00 95.88 90 CYS A C 1
ATOM 683 O O . CYS A 1 90 ? -2.614 -2.419 2.787 1.00 95.88 90 CYS A O 1
ATOM 685 N N . GLY A 1 91 ? -2.414 -0.338 1.969 1.00 94.88 91 GLY A N 1
ATOM 686 C CA . GLY A 1 91 ? -1.898 -0.724 0.668 1.00 94.88 91 GLY A CA 1
ATOM 687 C C . GLY A 1 91 ? -2.225 0.322 -0.384 1.00 94.88 91 GLY A C 1
ATOM 688 O O . GLY A 1 91 ? -2.953 1.283 -0.142 1.00 94.88 91 GLY A O 1
ATOM 689 N N . ASP A 1 92 ? -1.699 0.118 -1.582 1.00 94.44 92 ASP A N 1
ATOM 690 C CA . ASP A 1 92 ? -2.014 0.946 -2.745 1.00 94.44 92 ASP A CA 1
ATOM 691 C C . ASP A 1 92 ? -3.473 0.801 -3.208 1.00 94.44 92 ASP A C 1
ATOM 693 O O . ASP A 1 92 ? -3.941 1.620 -3.991 1.00 94.44 92 ASP A O 1
ATOM 697 N N . PHE A 1 93 ? -4.208 -0.197 -2.712 1.00 94.00 93 PHE A N 1
ATOM 698 C CA . PHE A 1 93 ? -5.631 -0.399 -2.989 1.00 94.00 93 PHE A CA 1
ATOM 699 C C . PHE A 1 93 ? -6.583 0.428 -2.107 1.00 94.00 93 PHE A C 1
ATOM 701 O O . PHE A 1 93 ? -7.793 0.360 -2.322 1.00 94.00 93 PHE A O 1
ATOM 708 N N . VAL A 1 94 ? -6.075 1.175 -1.121 1.00 94.50 94 VAL A N 1
ATOM 709 C CA . VAL A 1 94 ? -6.889 2.084 -0.295 1.00 94.50 94 VAL A CA 1
ATOM 710 C C . VAL A 1 94 ? -7.088 3.407 -1.039 1.00 94.50 94 VAL A C 1
ATOM 712 O O . VAL A 1 94 ? -6.125 3.994 -1.533 1.00 94.50 94 VAL A O 1
ATOM 715 N N . GLU A 1 95 ? -8.332 3.873 -1.136 1.00 89.75 95 GLU A N 1
ATOM 716 C CA . GLU A 1 95 ? -8.695 5.146 -1.758 1.00 89.75 95 GLU A CA 1
ATOM 717 C C . GLU A 1 95 ? -8.120 6.301 -0.946 1.00 89.75 95 GLU A C 1
ATOM 719 O O . GLU A 1 95 ? -8.530 6.558 0.177 1.00 89.75 95 GLU A O 1
ATOM 724 N N . GLY A 1 96 ? -7.145 6.999 -1.519 1.00 81.56 96 GLY A N 1
ATOM 725 C CA . GLY A 1 96 ? -6.459 8.100 -0.861 1.00 81.56 96 GLY A CA 1
ATOM 726 C C . GLY A 1 96 ? -5.505 8.806 -1.814 1.00 81.56 96 GLY A C 1
ATOM 727 O O . GLY A 1 96 ? -5.519 8.598 -3.034 1.00 81.56 96 GLY A O 1
ATOM 728 N N . HIS A 1 97 ? -4.637 9.658 -1.272 1.00 75.12 97 HIS A N 1
ATOM 729 C CA . HIS A 1 97 ? -3.637 10.339 -2.087 1.00 75.12 97 HIS A CA 1
ATOM 730 C C . HIS A 1 97 ? -2.679 9.328 -2.735 1.00 75.12 97 HIS A C 1
ATOM 732 O O . HIS A 1 97 ? -1.971 8.596 -2.049 1.00 75.12 97 HIS A O 1
ATOM 738 N N . ARG A 1 98 ? -2.622 9.341 -4.075 1.00 88.12 98 ARG A N 1
ATOM 739 C CA . ARG A 1 98 ? -1.728 8.501 -4.897 1.00 88.12 98 ARG A CA 1
ATOM 740 C C . ARG A 1 98 ? -2.012 6.993 -4.811 1.00 88.12 98 ARG A C 1
ATOM 742 O O . ARG A 1 98 ? -1.083 6.190 -4.907 1.00 88.12 98 ARG A O 1
ATOM 749 N N . ALA A 1 99 ? -3.274 6.602 -4.660 1.00 87.38 99 ALA A N 1
ATOM 750 C CA . ALA A 1 99 ? -3.688 5.202 -4.729 1.00 87.38 99 ALA A CA 1
ATOM 751 C C . ALA A 1 99 ? -3.236 4.525 -6.051 1.00 87.38 99 ALA A C 1
ATOM 753 O O . ALA A 1 99 ? -3.082 5.186 -7.079 1.00 87.38 99 ALA A O 1
ATOM 754 N N . GLY A 1 100 ? -2.956 3.220 -6.014 1.00 90.38 100 GLY A N 1
ATOM 755 C CA . GLY A 1 100 ? -2.373 2.451 -7.124 1.00 90.38 100 GLY A CA 1
ATOM 756 C C . GLY A 1 100 ? -0.884 2.718 -7.379 1.00 90.38 100 GLY A C 1
ATOM 757 O O . GLY A 1 100 ? -0.369 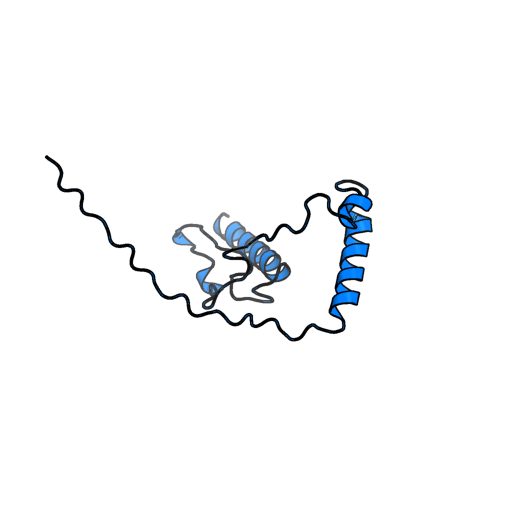2.373 -8.441 1.00 90.38 100 GLY A O 1
ATOM 758 N N . SER A 1 101 ? -0.187 3.359 -6.436 1.00 91.62 101 SER A N 1
ATOM 759 C CA . SER A 1 101 ? 1.248 3.635 -6.529 1.00 91.62 101 SER A CA 1
ATOM 760 C C . SER A 1 101 ? 2.006 3.155 -5.292 1.00 91.62 101 SER A C 1
ATOM 762 O O . SER A 1 101 ? 1.444 3.032 -4.203 1.00 91.62 101 SER A O 1
ATOM 764 N N . VAL A 1 102 ? 3.320 2.965 -5.445 1.00 91.81 102 VAL A N 1
ATOM 765 C CA . VAL A 1 102 ? 4.233 2.633 -4.334 1.00 91.81 102 VAL A CA 1
ATOM 766 C C . VAL A 1 102 ? 4.165 3.683 -3.221 1.00 91.81 102 VAL A C 1
ATOM 768 O O . VAL A 1 102 ? 4.185 3.345 -2.040 1.00 91.81 102 VAL A O 1
ATOM 771 N N . GLU A 1 103 ? 4.050 4.960 -3.583 1.00 93.31 103 GLU A N 1
ATOM 772 C CA . GLU A 1 103 ? 3.922 6.041 -2.607 1.00 93.31 103 GLU A CA 1
ATOM 773 C C . GLU A 1 103 ? 2.584 5.978 -1.864 1.00 93.31 103 GLU A C 1
ATOM 775 O O . GLU A 1 103 ? 2.563 6.141 -0.649 1.00 93.31 103 GLU A O 1
ATOM 780 N N . GLY A 1 104 ? 1.487 5.659 -2.556 1.00 93.00 104 GLY A N 1
ATOM 781 C CA . GLY A 1 104 ? 0.187 5.424 -1.922 1.00 93.00 104 GLY A CA 1
ATOM 782 C C . GLY A 1 104 ? 0.215 4.254 -0.933 1.00 93.00 104 GLY A C 1
ATOM 783 O O . GLY A 1 104 ? -0.306 4.369 0.178 1.00 93.00 104 GLY A O 1
ATOM 784 N N . ALA A 1 105 ? 0.895 3.152 -1.275 1.00 94.31 105 ALA A N 1
ATOM 785 C CA . ALA A 1 105 ? 1.110 2.039 -0.345 1.00 94.31 105 ALA A CA 1
ATOM 786 C C . ALA A 1 105 ? 1.878 2.475 0.914 1.00 94.31 105 ALA A C 1
ATOM 788 O O . ALA A 1 105 ? 1.506 2.113 2.029 1.00 94.31 105 ALA A O 1
ATOM 789 N N . TYR A 1 106 ? 2.925 3.287 0.752 1.00 95.25 106 TYR A N 1
ATOM 790 C CA . TYR A 1 106 ? 3.692 3.811 1.881 1.00 95.25 106 TYR A CA 1
ATOM 791 C C . TYR A 1 106 ? 2.857 4.750 2.767 1.00 95.25 106 TYR A C 1
ATOM 793 O O . TYR A 1 106 ? 2.814 4.582 3.987 1.00 95.25 106 TYR A O 1
ATOM 801 N N . LEU A 1 107 ? 2.161 5.715 2.160 1.00 94.81 107 LEU A N 1
ATOM 802 C CA . LEU A 1 107 ? 1.353 6.701 2.881 1.00 94.81 107 LEU A CA 1
ATOM 803 C C . LEU A 1 107 ? 0.176 6.054 3.625 1.00 94.81 107 LEU A C 1
ATOM 805 O O . LEU A 1 107 ? -0.059 6.385 4.789 1.00 94.81 107 LEU A O 1
ATOM 809 N N . SER A 1 108 ? -0.521 5.096 3.006 1.00 95.06 108 SER A N 1
ATOM 810 C CA . SER A 1 108 ? -1.608 4.355 3.668 1.00 95.06 108 SER A CA 1
ATOM 811 C C . SER A 1 108 ? -1.107 3.540 4.866 1.00 95.06 108 SER A C 1
ATOM 813 O O . SER A 1 108 ? -1.782 3.481 5.897 1.00 95.06 108 SER A O 1
ATOM 815 N N . GLY A 1 109 ? 0.101 2.972 4.782 1.00 95.25 109 GLY A N 1
ATOM 816 C CA . GLY A 1 109 ? 0.756 2.290 5.899 1.00 95.25 109 GLY A CA 1
ATOM 817 C C . GLY A 1 109 ? 1.045 3.223 7.078 1.00 95.25 109 GLY A C 1
ATOM 818 O O . GLY A 1 109 ? 0.745 2.878 8.222 1.00 95.25 109 GLY A O 1
ATOM 819 N N . LEU A 1 110 ? 1.559 4.431 6.814 1.00 95.31 110 LEU A N 1
ATOM 820 C CA . LEU A 1 110 ? 1.789 5.441 7.857 1.00 95.31 110 LEU A CA 1
ATOM 821 C C . LEU A 1 110 ? 0.487 5.882 8.540 1.00 95.31 110 LEU A C 1
ATOM 823 O O . LEU A 1 110 ? 0.432 5.936 9.770 1.00 95.31 110 LEU A O 1
ATOM 827 N N . SER A 1 111 ? -0.559 6.168 7.756 1.00 92.75 111 SER A N 1
ATOM 828 C CA . SER A 1 111 ? -1.883 6.545 8.279 1.00 92.75 111 SER A CA 1
ATOM 829 C C . SER A 1 111 ? -2.447 5.441 9.182 1.00 92.75 111 SER A C 1
ATOM 831 O O . SER A 1 111 ? -2.821 5.678 10.334 1.00 92.75 111 SER A O 1
ATOM 833 N N . THR A 1 112 ? -2.378 4.195 8.709 1.00 94.00 112 THR A N 1
ATOM 834 C CA . THR A 1 112 ? -2.831 3.007 9.441 1.00 94.00 112 THR A CA 1
ATOM 835 C C . THR A 1 112 ? -2.077 2.798 10.754 1.00 94.00 112 THR A C 1
ATOM 837 O O . THR A 1 112 ? -2.697 2.565 11.794 1.00 94.00 112 THR A O 1
ATOM 840 N N . ALA A 1 113 ? -0.747 2.925 10.745 1.00 94.06 113 ALA A N 1
ATOM 841 C CA . ALA A 1 113 ? 0.065 2.801 11.952 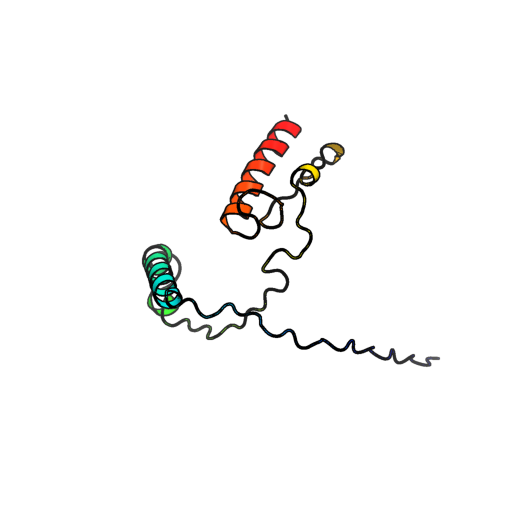1.00 94.06 113 ALA A CA 1
ATOM 842 C C . ALA A 1 113 ? -0.303 3.860 13.006 1.00 94.06 113 ALA A C 1
ATOM 844 O O . ALA A 1 113 ? -0.379 3.546 14.199 1.00 94.06 113 ALA A O 1
ATOM 845 N N . ALA A 1 114 ? -0.584 5.096 12.582 1.00 92.38 114 ALA A N 1
ATOM 846 C CA . ALA A 1 114 ? -1.012 6.167 13.477 1.00 92.38 114 ALA A CA 1
ATOM 847 C C . ALA A 1 114 ? -2.391 5.887 14.103 1.00 92.38 114 ALA A C 1
ATOM 849 O O . ALA A 1 114 ? -2.584 6.148 15.293 1.00 92.38 114 ALA A O 1
ATOM 850 N N . LEU A 1 115 ? -3.337 5.337 13.332 1.00 90.81 115 LEU A N 1
ATOM 851 C CA . LEU A 1 115 ? -4.665 4.953 13.825 1.00 90.81 115 LEU A CA 1
ATOM 852 C C . LEU A 1 115 ? -4.592 3.792 14.823 1.00 90.81 115 LEU A C 1
ATOM 854 O O . LEU A 1 115 ? -5.141 3.892 15.920 1.00 90.81 115 LEU A O 1
ATOM 858 N N . LEU A 1 116 ? -3.866 2.724 14.483 1.00 90.62 116 LEU A N 1
ATOM 859 C CA . LEU A 1 116 ? -3.689 1.570 15.368 1.00 90.62 116 LEU A CA 1
ATOM 860 C C . LEU A 1 116 ? -2.986 1.952 16.670 1.00 90.62 116 LEU A C 1
ATOM 862 O O . LEU A 1 116 ? -3.432 1.544 17.738 1.00 90.62 116 LEU A O 1
ATOM 866 N N . SER A 1 117 ? -1.938 2.778 16.605 1.00 91.12 117 SER A N 1
ATOM 867 C CA . SER A 1 117 ? -1.230 3.235 17.809 1.00 91.12 117 SER A CA 1
ATOM 868 C C . SER A 1 117 ? -2.163 3.979 18.768 1.00 91.12 117 SER A C 1
ATOM 870 O O . SER A 1 117 ? -2.097 3.760 19.971 1.00 91.12 117 SER A O 1
ATOM 872 N N . LYS A 1 118 ? -3.079 4.808 18.247 1.00 88.94 118 LYS A N 1
ATOM 873 C CA . LYS A 1 118 ? -4.089 5.507 19.061 1.00 88.94 118 LYS A CA 1
ATOM 874 C C . LYS A 1 118 ? -5.161 4.580 19.630 1.00 88.94 118 LYS A C 1
ATOM 876 O O . LYS A 1 118 ? -5.737 4.905 20.654 1.00 88.94 118 LYS A O 1
ATOM 881 N N . ALA A 1 119 ? -5.471 3.477 18.954 1.00 86.75 119 ALA A N 1
ATOM 882 C CA . ALA A 1 119 ? -6.506 2.536 19.382 1.00 86.75 119 ALA A CA 1
ATOM 883 C C . ALA A 1 119 ? -6.005 1.486 20.392 1.00 86.75 119 ALA A C 1
ATOM 885 O O . ALA A 1 119 ? -6.811 0.768 20.987 1.00 86.75 119 ALA A O 1
ATOM 886 N N . LEU A 1 120 ? -4.684 1.349 20.533 1.00 81.19 120 LEU A N 1
ATOM 887 C CA . LEU A 1 120 ? -4.032 0.400 21.438 1.00 81.19 120 LEU A CA 1
ATOM 888 C C . LEU A 1 120 ? -3.555 1.033 22.753 1.00 81.19 120 LEU A C 1
ATOM 890 O O . LEU A 1 120 ? -3.271 0.288 23.692 1.00 81.19 120 LEU A O 1
ATOM 894 N N . LEU A 1 121 ? -3.465 2.363 22.804 1.00 70.12 121 LEU A N 1
ATOM 895 C CA . LEU A 1 121 ? -3.171 3.165 23.996 1.00 70.12 121 LEU A CA 1
ATOM 896 C C . LEU A 1 121 ? -4.470 3.648 24.647 1.00 70.12 121 LEU A C 1
ATOM 898 O O . LEU A 1 121 ? -4.494 3.703 25.895 1.00 70.12 121 LEU A O 1
#

Organism: NCBI:txid156174

Secondary structure (DSSP, 8-state):
--------------------PPP--TTHHHHHHHHHHHHHHHHTTTTS-HHHHHS-TT-------TTSS--SS-EEGGGSEEGGGTEE--STTEESTTTTSHHHHHHHHHHHHHHHHHHH-

Sequence (121 aa):
HSTSGMRTTTTYPCTPCTPLYPPVDPRGPLYLASVLSVAEARLSPQWISAEHMRAPSWGPHLHRWGGAFPGSGMLDESLAFVPSARVAFCGDFVEGHRAGSVEGAYLSGLSTAALLSKALL

pLDDT: mean 74.13, std 20.34, range [31.47, 95.88]

InterPro domains:
  IPR036188 FAD/NAD(P)-binding domain superfamily [G3DSA:3.50.50.60] (77-114)